Protein AF-A0A6J7VUL0-F1 (afdb_monomer)

Radius of gyration: 15.04 Å; Cα contacts (8 Å, |Δi|>4): 77; chains: 1; bounding box: 30×21×47 Å

Sequence (85 aa):
MAANLIGVALASALLVLMERRGITELRHLLLPGFCAGLTTFSAVTAQSLEPREGGALFLAHNLIFSLMIVVIVLPLARRVIPVRK

InterPro domains:
  IPR003691 Fluoride-specific ion channel FluC [PF02537] (2-72)

Foldseek 3Di:
DVLLLVLLLQLLLVVLLCVQVVPPVCCCCNNVNVSVVSHDPVVLVCQLVPDPPCSVVSNCVSVVSSVVSNVPNNVVSVVPRDRDD

Solvent-accessible surface area (backbone atoms only — not comparable to full-atom values): 4546 Å² total; per-residue (Å²): 105,68,49,39,46,52,19,43,40,49,39,35,36,49,51,48,49,28,72,38,66,68,51,62,82,58,41,64,50,48,44,67,42,50,24,47,66,50,27,63,65,68,62,48,50,50,61,27,67,72,41,95,69,62,12,67,57,52,46,49,48,52,50,54,53,34,51,51,39,40,68,52,35,41,60,49,35,60,70,71,52,72,71,66,130

Secondary structure (DSSP, 8-state):
-HHHHHHHHHHHHHHHHHHHHT--TTHHHIIIIIIHHHS-HHHHHHHHHS-SSSHHHHHHHHHHHHHHHHHHHHHHHHHHSPPP-

Structure (mmCIF, N/CA/C/O backbone):
data_AF-A0A6J7VUL0-F1
#
_entry.id   AF-A0A6J7VUL0-F1
#
loop_
_atom_site.group_PDB
_atom_site.id
_atom_site.type_symbol
_atom_site.label_atom_id
_atom_site.label_alt_id
_atom_site.label_comp_id
_atom_site.label_asym_id
_atom_site.label_entity_id
_atom_site.label_seq_id
_atom_site.pdbx_PDB_ins_code
_atom_site.Cartn_x
_atom_site.Cartn_y
_atom_site.Cartn_z
_atom_site.occupancy
_atom_site.B_iso_or_equiv
_atom_site.auth_seq_id
_atom_site.auth_comp_id
_atom_site.auth_asym_id
_atom_site.auth_atom_id
_atom_site.pdbx_PDB_model_num
ATOM 1 N N . MET A 1 1 ? 10.033 -3.968 -7.206 1.00 81.25 1 MET A N 1
ATOM 2 C CA . MET A 1 1 ? 8.669 -4.527 -7.042 1.00 81.25 1 MET A CA 1
ATOM 3 C C . MET A 1 1 ? 8.369 -4.952 -5.605 1.00 81.25 1 MET A C 1
ATOM 5 O O . MET A 1 1 ? 7.401 -4.448 -5.059 1.00 81.25 1 MET A O 1
ATOM 9 N N . ALA A 1 2 ? 9.172 -5.821 -4.970 1.00 87.75 2 ALA A N 1
ATOM 10 C CA . ALA A 1 2 ? 8.869 -6.349 -3.627 1.00 87.75 2 ALA A CA 1
ATOM 11 C C . ALA A 1 2 ? 8.574 -5.267 -2.570 1.00 87.75 2 ALA A C 1
ATOM 13 O O . ALA A 1 2 ? 7.598 -5.389 -1.837 1.00 87.75 2 ALA A O 1
ATOM 14 N N . ALA A 1 3 ? 9.351 -4.178 -2.553 1.00 90.00 3 ALA A N 1
ATOM 15 C CA . ALA A 1 3 ? 9.124 -3.050 -1.647 1.00 90.00 3 ALA A CA 1
ATOM 16 C C . ALA A 1 3 ? 7.712 -2.450 -1.796 1.00 90.00 3 ALA A C 1
ATOM 18 O O . ALA A 1 3 ? 7.003 -2.314 -0.809 1.00 90.00 3 ALA A O 1
ATOM 19 N N . ASN A 1 4 ? 7.243 -2.209 -3.026 1.00 90.31 4 ASN A N 1
ATOM 20 C CA . ASN A 1 4 ? 5.890 -1.695 -3.264 1.00 90.31 4 ASN A CA 1
ATOM 21 C C . ASN A 1 4 ? 4.808 -2.641 -2.747 1.00 90.31 4 ASN A C 1
ATOM 23 O O . ASN A 1 4 ? 3.871 -2.202 -2.090 1.00 90.31 4 ASN A O 1
ATOM 27 N N . LEU A 1 5 ? 4.958 -3.941 -3.001 1.00 92.25 5 LEU A N 1
ATOM 28 C CA . LEU A 1 5 ? 3.980 -4.939 -2.574 1.00 92.25 5 LEU A CA 1
ATOM 29 C C . LEU A 1 5 ? 3.901 -5.044 -1.047 1.00 92.25 5 LEU A C 1
ATOM 31 O O . LEU A 1 5 ? 2.809 -5.037 -0.479 1.00 92.25 5 LEU A O 1
ATOM 35 N N . ILE A 1 6 ? 5.057 -5.094 -0.379 1.00 92.38 6 ILE A N 1
ATOM 36 C CA . ILE A 1 6 ? 5.142 -5.156 1.084 1.00 92.38 6 ILE A CA 1
ATOM 37 C C . ILE A 1 6 ? 4.611 -3.857 1.700 1.00 92.38 6 ILE A C 1
ATOM 39 O O . ILE A 1 6 ? 3.827 -3.905 2.645 1.00 92.38 6 ILE A O 1
ATOM 43 N N . GLY A 1 7 ? 4.982 -2.704 1.142 1.00 90.50 7 GLY A N 1
ATOM 44 C CA . GLY A 1 7 ? 4.530 -1.396 1.611 1.00 90.50 7 GLY A CA 1
ATOM 45 C C . GLY A 1 7 ? 3.027 -1.218 1.495 1.00 90.50 7 GLY A C 1
ATOM 46 O O . GLY A 1 7 ? 2.396 -0.768 2.444 1.00 90.50 7 G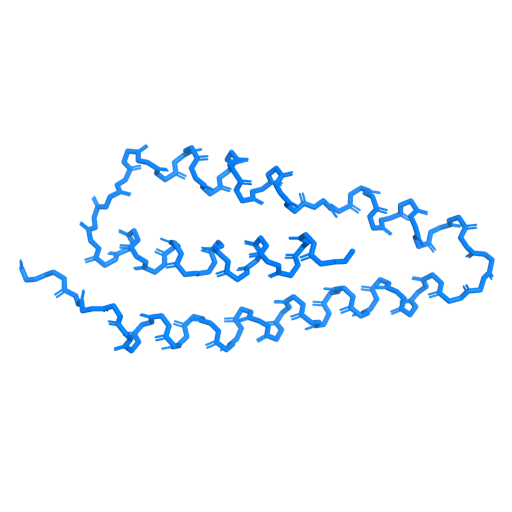LY A O 1
ATOM 47 N N . VAL A 1 8 ? 2.429 -1.650 0.386 1.00 93.19 8 VAL A N 1
ATOM 48 C CA . VAL A 1 8 ? 0.976 -1.607 0.186 1.00 93.19 8 VAL A CA 1
ATOM 49 C C . VAL A 1 8 ? 0.243 -2.569 1.128 1.00 93.19 8 VAL A C 1
ATOM 51 O O . VAL A 1 8 ? -0.796 -2.203 1.685 1.00 93.19 8 VAL A O 1
ATOM 54 N N . ALA A 1 9 ? 0.785 -3.768 1.366 1.00 91.12 9 ALA A N 1
ATOM 55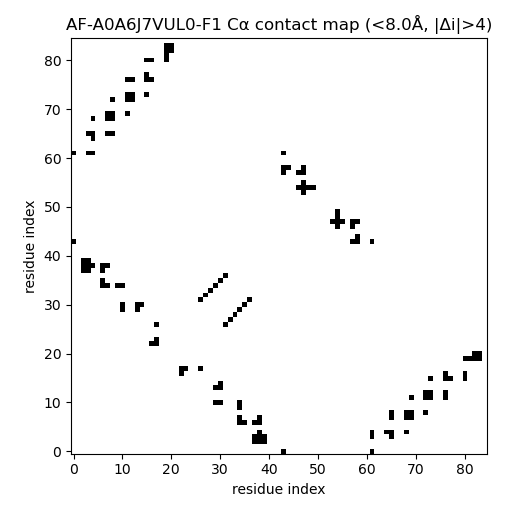 C CA . ALA A 1 9 ? 0.225 -4.716 2.331 1.00 91.12 9 ALA A CA 1
ATOM 56 C C . ALA A 1 9 ? 0.255 -4.146 3.757 1.00 91.12 9 ALA A C 1
ATOM 58 O O . ALA A 1 9 ? -0.763 -4.144 4.453 1.00 91.12 9 ALA A O 1
ATOM 59 N N . LEU A 1 10 ? 1.404 -3.606 4.172 1.00 91.31 10 LEU A N 1
ATOM 60 C CA . LEU A 1 10 ? 1.578 -2.971 5.476 1.00 91.31 10 LEU A CA 1
ATOM 61 C C . LEU A 1 10 ? 0.683 -1.740 5.624 1.00 91.31 10 LEU A C 1
ATOM 63 O O . LEU A 1 10 ? -0.012 -1.634 6.628 1.00 91.31 10 LEU A O 1
ATOM 67 N N . ALA A 1 11 ? 0.628 -0.859 4.623 1.00 91.56 11 ALA A N 1
ATOM 68 C CA . ALA A 1 11 ? -0.241 0.315 4.630 1.00 91.56 11 ALA A CA 1
ATOM 69 C C . ALA A 1 11 ? -1.710 -0.080 4.811 1.00 91.56 11 ALA A C 1
ATOM 71 O O . ALA A 1 11 ? -2.400 0.482 5.657 1.00 91.56 11 ALA A O 1
ATOM 72 N N . SER A 1 12 ? -2.171 -1.091 4.068 1.00 90.44 12 SER A N 1
ATOM 73 C CA . SER A 1 12 ? -3.549 -1.588 4.145 1.00 90.44 12 SER A CA 1
ATOM 74 C C . SER A 1 12 ? -3.873 -2.164 5.526 1.00 90.44 12 SER A C 1
ATOM 76 O O . SER A 1 12 ? -4.929 -1.874 6.090 1.00 90.44 12 SER A O 1
ATOM 78 N N . ALA A 1 13 ? -2.960 -2.947 6.106 1.00 88.81 13 ALA A N 1
ATOM 79 C CA . ALA A 1 13 ? -3.136 -3.512 7.441 1.00 88.81 13 ALA A CA 1
ATOM 80 C C . ALA A 1 13 ? -3.098 -2.435 8.540 1.00 88.81 13 ALA A C 1
ATOM 82 O O . ALA A 1 13 ? -3.942 -2.436 9.438 1.00 88.81 13 ALA A O 1
ATOM 83 N N . LEU A 1 14 ? -2.148 -1.498 8.455 1.00 88.38 14 LEU A N 1
ATOM 84 C CA . LEU A 1 14 ? -1.973 -0.405 9.413 1.00 88.38 14 LEU A CA 1
ATOM 85 C C . LEU A 1 14 ? -3.135 0.584 9.367 1.00 88.38 14 LEU A C 1
ATOM 87 O O . LEU A 1 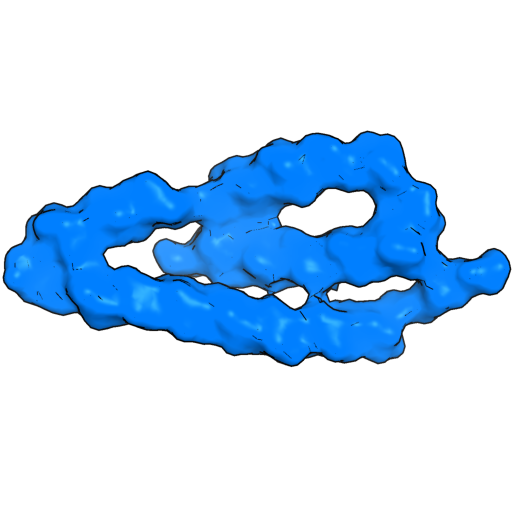14 ? -3.577 1.026 10.422 1.00 88.38 14 LEU A O 1
ATOM 91 N N . LEU A 1 15 ? -3.675 0.882 8.183 1.00 89.12 15 LEU A N 1
ATOM 92 C CA . LEU A 1 15 ? -4.867 1.715 8.035 1.00 89.12 15 LEU A CA 1
ATOM 93 C C . LEU A 1 15 ? -6.037 1.114 8.819 1.00 89.12 15 LEU A C 1
ATOM 95 O O . LEU A 1 15 ? -6.625 1.796 9.655 1.00 89.12 15 LEU A O 1
ATOM 99 N N . VAL A 1 16 ? -6.317 -0.180 8.632 1.00 88.44 16 VAL A N 1
ATOM 100 C CA . VAL A 1 16 ? -7.396 -0.864 9.366 1.00 88.44 16 VAL A CA 1
ATOM 101 C C . VAL A 1 16 ? -7.104 -0.930 10.867 1.00 88.44 16 VAL A C 1
ATOM 103 O O . VAL A 1 16 ? -8.014 -0.765 11.682 1.00 88.44 16 VAL A O 1
ATOM 106 N N . LEU A 1 17 ? -5.845 -1.151 11.256 1.00 85.94 17 LEU A N 1
ATOM 107 C CA . LEU A 1 17 ? -5.433 -1.147 12.660 1.00 85.94 17 LEU A CA 1
ATOM 108 C C . LEU A 1 17 ? -5.689 0.216 13.315 1.00 85.94 17 LEU A C 1
ATOM 110 O O . LEU A 1 17 ? -6.225 0.270 14.422 1.00 85.94 17 LEU A O 1
ATOM 114 N N . MET A 1 18 ? -5.329 1.302 12.634 1.00 85.62 18 MET A N 1
ATOM 115 C CA . MET A 1 18 ? -5.503 2.670 13.117 1.00 85.62 18 MET A CA 1
ATOM 116 C C . MET A 1 18 ? -6.975 3.070 13.170 1.00 85.62 18 MET A C 1
ATOM 118 O O . MET A 1 18 ? -7.396 3.608 14.192 1.00 85.62 18 MET A O 1
ATOM 122 N N . GLU A 1 19 ? -7.766 2.738 12.142 1.00 84.81 19 GLU A N 1
ATOM 123 C CA . GLU A 1 19 ? -9.221 2.950 12.138 1.00 84.81 19 GLU A CA 1
ATOM 124 C C . GLU A 1 19 ? -9.906 2.227 13.305 1.00 84.81 19 GLU A C 1
ATOM 126 O O . GLU A 1 19 ? -10.781 2.795 13.951 1.00 84.81 19 GLU A O 1
ATOM 131 N N . ARG A 1 20 ? -9.506 0.984 13.612 1.00 82.88 20 ARG A N 1
ATOM 132 C CA . ARG A 1 20 ? -10.168 0.172 14.651 1.00 82.88 20 ARG A CA 1
ATOM 133 C C . ARG A 1 20 ? -9.662 0.396 16.071 1.00 82.88 20 ARG A C 1
ATOM 135 O O . ARG A 1 20 ? -10.397 0.103 17.013 1.00 82.88 20 ARG A O 1
ATOM 142 N N . ARG A 1 21 ? -8.418 0.852 16.251 1.00 79.25 21 ARG A N 1
ATOM 143 C CA . ARG A 1 21 ? -7.825 1.096 17.582 1.00 79.25 21 ARG A CA 1
ATOM 144 C C . ARG A 1 21 ? -7.745 2.572 17.974 1.00 79.25 21 ARG A C 1
ATOM 146 O O . ARG A 1 21 ? -7.432 2.839 19.134 1.00 79.25 21 ARG A O 1
ATOM 153 N N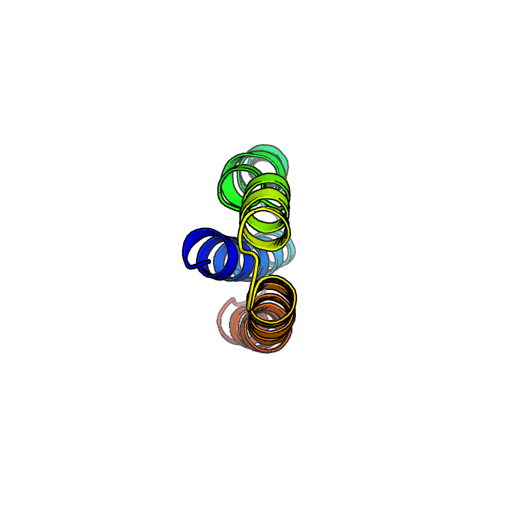 . GLY A 1 22 ? -8.035 3.498 17.055 1.00 73.44 22 GLY A N 1
ATOM 154 C CA . GLY A 1 22 ? -8.031 4.943 17.311 1.00 73.44 22 GLY A CA 1
ATOM 155 C C . GLY A 1 22 ? -6.630 5.542 17.472 1.00 73.44 22 GLY A C 1
ATOM 156 O O . GLY A 1 22 ? -6.460 6.517 18.193 1.00 73.44 22 GLY A O 1
ATOM 157 N N . ILE A 1 23 ? -5.608 4.945 16.851 1.00 74.88 23 ILE A N 1
ATOM 158 C CA . ILE A 1 23 ? -4.215 5.408 16.962 1.00 74.88 23 ILE A CA 1
ATOM 159 C C . ILE A 1 23 ? -3.959 6.456 15.870 1.00 74.88 23 ILE A C 1
ATOM 161 O O . ILE A 1 23 ? -3.495 6.130 14.778 1.00 74.88 23 ILE A O 1
ATOM 165 N N . THR A 1 24 ? -4.300 7.715 16.147 1.00 73.62 24 THR A N 1
ATOM 166 C CA . THR A 1 24 ? -4.155 8.838 15.200 1.00 73.62 24 THR A CA 1
ATOM 167 C C . THR A 1 24 ? -2.772 9.483 15.217 1.00 73.62 24 THR A C 1
ATOM 169 O O . THR A 1 24 ? -2.293 9.879 14.158 1.00 73.62 24 THR A O 1
ATOM 172 N N . GLU A 1 25 ? -2.094 9.522 16.366 1.00 77.31 25 GLU A N 1
ATOM 173 C CA . GLU A 1 25 ? -0.766 10.149 16.511 1.00 77.31 25 GLU A CA 1
ATOM 174 C C . GLU A 1 25 ? 0.287 9.495 15.605 1.00 77.31 25 GLU A C 1
ATOM 176 O O . GLU A 1 25 ? 1.051 10.157 14.907 1.00 77.31 25 GLU A O 1
ATOM 181 N N . LEU A 1 26 ? 0.275 8.161 15.536 1.00 77.62 26 LEU A N 1
ATOM 182 C CA . LEU A 1 26 ? 1.247 7.395 14.754 1.00 77.62 26 LEU A CA 1
ATOM 183 C C . LEU A 1 26 ? 0.894 7.322 13.260 1.00 77.62 26 LEU A C 1
ATOM 185 O O . LEU A 1 26 ? 1.706 6.868 12.452 1.00 77.62 26 LEU A O 1
ATOM 189 N N . ARG A 1 27 ? -0.302 7.790 12.877 1.00 81.06 27 ARG A N 1
ATOM 190 C CA . ARG A 1 27 ? -0.810 7.751 11.500 1.00 81.06 27 ARG A CA 1
ATOM 191 C C . ARG A 1 27 ? 0.091 8.523 10.555 1.00 81.06 27 ARG A C 1
ATOM 193 O O . ARG A 1 27 ? 0.432 8.011 9.495 1.00 81.06 27 ARG A O 1
ATOM 200 N N . HIS A 1 28 ? 0.494 9.725 10.956 1.00 80.62 28 HIS A N 1
ATOM 201 C CA . HIS A 1 28 ? 1.285 10.626 10.121 1.00 80.62 28 HIS A CA 1
ATOM 202 C C . HIS A 1 28 ? 2.724 10.140 9.908 1.00 80.62 28 HIS A C 1
ATOM 204 O O . HIS A 1 28 ? 3.312 10.416 8.866 1.00 80.62 28 HIS A O 1
ATOM 210 N N . LEU A 1 29 ? 3.264 9.356 10.844 1.00 86.06 29 LEU A N 1
ATOM 211 C CA . LEU A 1 29 ? 4.590 8.760 10.715 1.00 86.06 29 LEU A CA 1
ATOM 212 C C . LEU A 1 29 ? 4.560 7.448 9.920 1.00 86.06 29 LEU A C 1
ATOM 214 O O . LEU A 1 29 ? 5.391 7.236 9.044 1.00 86.06 29 LEU A O 1
ATOM 218 N N . LEU A 1 30 ? 3.612 6.553 10.207 1.00 83.38 30 LEU A N 1
ATOM 219 C CA . LEU A 1 30 ? 3.601 5.206 9.625 1.00 83.38 30 LEU A CA 1
ATOM 220 C C . LEU A 1 30 ? 3.036 5.158 8.206 1.00 83.38 30 LEU A C 1
ATOM 222 O O . LEU A 1 30 ? 3.563 4.411 7.388 1.00 83.38 30 LEU A O 1
ATOM 226 N N . LEU A 1 31 ? 1.973 5.911 7.903 1.00 84.06 31 LEU A N 1
ATOM 227 C CA . LEU A 1 31 ? 1.335 5.866 6.582 1.00 84.06 31 LEU A CA 1
ATOM 228 C C . LEU A 1 31 ? 2.053 6.798 5.582 1.00 84.06 31 LEU A C 1
ATOM 230 O O . LEU A 1 31 ? 2.627 6.276 4.627 1.00 84.06 31 LEU A O 1
ATOM 234 N N . PRO A 1 32 ? 2.117 8.130 5.789 1.00 84.94 32 PRO A N 1
ATOM 235 C CA . PRO A 1 32 ? 2.867 9.025 4.907 1.00 84.94 32 PRO A CA 1
ATOM 236 C C . PRO A 1 32 ? 4.390 8.926 5.041 1.00 84.94 32 PRO A C 1
ATOM 238 O O . PRO A 1 32 ? 5.085 9.217 4.080 1.00 84.94 32 PRO A O 1
ATOM 241 N N . GLY A 1 33 ? 4.932 8.576 6.211 1.00 86.69 33 GLY A N 1
ATOM 242 C CA . GLY A 1 33 ? 6.383 8.475 6.390 1.00 86.69 33 GLY A CA 1
ATOM 243 C C . GLY A 1 33 ? 6.907 7.111 5.949 1.00 86.69 33 GLY A C 1
ATOM 244 O O . GLY A 1 33 ? 7.519 6.973 4.895 1.00 86.69 33 GLY A O 1
ATOM 245 N N . PHE A 1 34 ? 6.643 6.081 6.752 1.00 88.44 34 PHE A N 1
ATOM 246 C CA . PHE A 1 34 ? 7.205 4.749 6.542 1.00 88.44 34 PHE A CA 1
ATOM 247 C C . PHE A 1 34 ? 6.637 4.046 5.301 1.00 88.44 34 PHE A C 1
ATOM 249 O O . PHE A 1 34 ? 7.401 3.667 4.418 1.00 88.44 34 PHE A O 1
ATOM 256 N N . CYS A 1 35 ? 5.312 3.885 5.197 1.00 89.44 35 CYS A N 1
ATOM 257 C CA . CYS A 1 35 ? 4.712 3.149 4.083 1.00 89.44 35 CYS A CA 1
ATOM 258 C C . CYS A 1 35 ? 4.907 3.879 2.753 1.00 89.44 35 CYS A C 1
ATOM 260 O O . CYS A 1 35 ? 5.312 3.244 1.782 1.00 89.44 35 CYS A O 1
ATOM 262 N N . ALA A 1 36 ? 4.676 5.195 2.710 1.00 86.31 36 ALA A N 1
ATOM 263 C CA . ALA A 1 36 ? 4.880 5.951 1.478 1.00 86.31 36 ALA A CA 1
ATOM 264 C C . ALA A 1 36 ? 6.361 6.041 1.083 1.00 86.31 36 ALA A C 1
ATOM 266 O O . ALA A 1 36 ? 6.637 6.036 -0.107 1.00 86.31 36 ALA A O 1
ATOM 267 N N . GLY A 1 37 ? 7.300 6.069 2.039 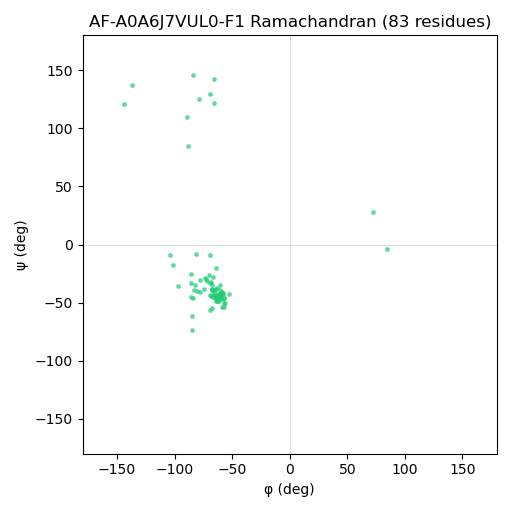1.00 87.81 37 GLY A N 1
ATOM 268 C CA . GLY A 1 37 ? 8.737 6.015 1.752 1.00 87.81 37 GLY A CA 1
ATOM 269 C C . GLY A 1 37 ? 9.232 4.630 1.315 1.00 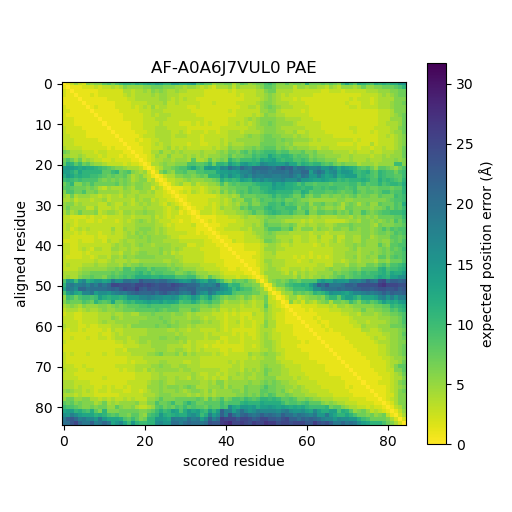87.81 37 GLY A C 1
ATOM 270 O O . GLY A 1 37 ? 10.185 4.528 0.547 1.00 87.81 37 GLY A O 1
ATOM 271 N N . LEU A 1 38 ? 8.579 3.559 1.776 1.00 89.94 38 LEU A N 1
ATOM 272 C CA . LEU A 1 38 ? 8.892 2.181 1.388 1.00 89.94 38 LEU A CA 1
ATOM 273 C C . LEU A 1 38 ? 8.329 1.831 0.000 1.00 89.94 38 LEU A C 1
ATOM 275 O O . LEU A 1 38 ? 8.920 1.034 -0.729 1.00 89.94 38 LEU A O 1
ATOM 279 N N . THR A 1 39 ? 7.208 2.442 -0.390 1.00 90.81 39 THR A N 1
ATOM 280 C CA . THR A 1 39 ? 6.709 2.400 -1.769 1.00 90.81 39 THR A CA 1
ATOM 281 C C . THR A 1 39 ? 7.388 3.464 -2.633 1.00 90.81 39 THR A C 1
ATOM 283 O O . THR A 1 39 ? 7.665 4.563 -2.179 1.00 90.81 39 THR A O 1
ATOM 286 N N . THR A 1 40 ? 7.619 3.198 -3.912 1.00 92.12 40 THR A N 1
ATOM 287 C CA . THR A 1 40 ? 8.157 4.191 -4.843 1.00 92.12 40 THR A CA 1
ATOM 288 C C . THR A 1 40 ? 7.540 4.035 -6.227 1.00 92.12 40 THR A C 1
ATOM 290 O O . THR A 1 40 ? 7.622 2.980 -6.863 1.00 92.12 40 THR A O 1
ATOM 293 N N . PHE A 1 41 ? 6.900 5.110 -6.695 1.00 88.69 41 PHE A N 1
ATOM 294 C CA . PHE A 1 41 ? 6.420 5.211 -8.071 1.00 88.69 41 PHE A CA 1
ATOM 295 C C . PHE A 1 41 ? 7.540 5.654 -9.015 1.00 88.69 41 PHE A C 1
ATOM 297 O O . PHE A 1 41 ? 7.673 5.099 -10.098 1.00 88.69 41 PHE A O 1
ATOM 304 N N . SER A 1 42 ? 8.403 6.583 -8.590 1.00 88.94 42 SER A N 1
ATOM 305 C CA . SER A 1 42 ? 9.491 7.108 -9.427 1.00 88.94 42 SER A CA 1
ATOM 306 C C . SER A 1 42 ? 10.458 6.018 -9.888 1.00 88.94 42 SER A C 1
ATOM 308 O O . SER A 1 42 ? 10.809 5.983 -11.064 1.00 88.94 42 SER A O 1
ATOM 310 N N . ALA A 1 43 ? 10.829 5.081 -9.009 1.00 87.25 43 ALA A N 1
ATOM 311 C CA . ALA A 1 43 ? 11.704 3.975 -9.394 1.00 87.25 43 ALA A CA 1
ATOM 312 C C . ALA A 1 43 ? 11.013 2.983 -10.345 1.00 87.25 43 ALA A C 1
ATOM 314 O O . ALA A 1 43 ? 11.667 2.431 -11.223 1.00 87.25 43 ALA A O 1
ATOM 315 N N . VAL A 1 44 ? 9.698 2.767 -10.203 1.00 87.19 44 VAL A N 1
ATOM 316 C CA . VAL A 1 44 ? 8.922 1.938 -11.145 1.00 87.19 44 VAL A CA 1
ATOM 317 C C . VAL A 1 44 ? 8.834 2.615 -12.508 1.00 87.19 44 VAL A C 1
ATOM 319 O O . VAL A 1 44 ? 8.962 1.949 -13.528 1.00 87.19 44 VAL A O 1
ATOM 322 N N . THR A 1 45 ? 8.664 3.934 -12.535 1.00 86.00 45 THR A N 1
ATOM 323 C CA . THR A 1 45 ? 8.648 4.728 -13.765 1.00 86.00 45 THR A CA 1
ATOM 324 C C . THR A 1 45 ? 10.003 4.678 -14.468 1.00 86.00 45 THR A C 1
ATOM 326 O O . THR A 1 45 ? 10.051 4.321 -15.638 1.00 86.00 45 THR A O 1
ATOM 329 N N . ALA A 1 46 ? 11.113 4.903 -13.756 1.00 87.06 46 ALA A N 1
ATOM 330 C CA . ALA A 1 46 ? 12.458 4.756 -14.324 1.00 87.06 46 ALA A CA 1
ATOM 331 C C . ALA A 1 46 ? 12.676 3.345 -14.906 1.00 87.06 46 ALA A C 1
ATOM 333 O O . ALA A 1 46 ? 12.956 3.193 -16.091 1.00 87.06 46 ALA A O 1
ATOM 334 N N . GLN A 1 47 ? 12.373 2.307 -14.119 1.00 84.38 47 GLN A N 1
ATOM 335 C CA . GLN A 1 47 ? 12.484 0.905 -14.540 1.00 84.38 47 GLN A CA 1
ATOM 336 C C . GLN A 1 47 ? 11.465 0.470 -15.596 1.00 84.38 47 GLN A C 1
ATOM 338 O O . GLN A 1 47 ? 11.572 -0.640 -16.096 1.00 84.38 47 GLN A O 1
ATOM 343 N N . SER A 1 48 ? 10.461 1.280 -15.925 1.00 84.06 48 SER A N 1
ATOM 344 C CA . SER A 1 48 ? 9.519 0.985 -17.014 1.00 84.06 48 SER A CA 1
ATOM 345 C C . SER A 1 48 ? 9.828 1.769 -18.288 1.00 84.06 48 SER A C 1
ATOM 347 O O . SER A 1 48 ? 9.376 1.366 -19.356 1.00 84.06 48 SER A O 1
ATOM 349 N N . LEU A 1 49 ? 10.617 2.842 -18.187 1.00 82.75 49 LEU A N 1
ATOM 350 C CA . LEU A 1 49 ? 11.060 3.670 -19.309 1.00 82.75 49 LEU A CA 1
ATOM 351 C C . LEU A 1 49 ? 12.459 3.286 -19.817 1.00 82.75 49 LEU A C 1
ATOM 353 O O . LEU A 1 49 ? 12.699 3.355 -21.017 1.00 82.75 49 LEU A O 1
ATOM 357 N N . GLU A 1 50 ? 13.377 2.883 -18.934 1.00 77.56 50 GLU A N 1
ATOM 358 C CA . GLU A 1 50 ? 14.743 2.473 -19.304 1.00 77.56 50 GLU A CA 1
ATOM 359 C C . GLU A 1 50 ? 14.848 1.115 -20.031 1.00 77.56 50 GLU A C 1
ATOM 361 O O . GLU A 1 50 ? 15.737 0.974 -20.876 1.00 77.56 50 GLU A O 1
ATOM 366 N N . PRO A 1 51 ? 13.988 0.103 -19.793 1.00 67.00 51 PRO A N 1
ATOM 367 C CA . PRO A 1 51 ? 14.035 -1.126 -20.571 1.00 67.00 51 PRO A CA 1
ATOM 368 C C . PRO A 1 51 ? 13.360 -0.932 -21.928 1.00 67.00 51 PRO A C 1
ATOM 370 O O . PRO A 1 51 ? 12.177 -0.607 -22.020 1.00 67.00 51 PRO A O 1
ATOM 373 N N . ARG A 1 52 ? 14.103 -1.232 -22.996 1.00 61.00 52 ARG A N 1
ATOM 374 C CA . ARG A 1 52 ? 13.614 -1.200 -24.383 1.00 61.00 52 ARG A CA 1
ATOM 375 C C . ARG A 1 52 ? 12.506 -2.232 -24.656 1.00 61.00 52 ARG A C 1
ATOM 377 O O . ARG A 1 52 ? 11.739 -2.059 -25.597 1.00 61.00 52 ARG A O 1
ATOM 384 N N . GLU A 1 53 ? 12.399 -3.267 -23.817 1.00 71.31 53 GLU A N 1
ATOM 385 C CA . GLU A 1 53 ? 11.379 -4.318 -23.882 1.00 71.31 53 GLU A CA 1
ATOM 386 C C . GLU A 1 53 ? 10.842 -4.644 -22.477 1.00 71.31 53 GLU A C 1
ATOM 388 O O . GLU A 1 53 ? 11.597 -4.733 -21.512 1.00 71.31 53 GLU A O 1
ATOM 393 N N . GLY A 1 54 ? 9.523 -4.821 -22.340 1.00 76.38 54 GLY A N 1
ATOM 394 C CA . GLY A 1 54 ? 8.895 -5.303 -21.099 1.00 76.38 54 GLY A CA 1
ATOM 395 C C . GLY A 1 54 ? 8.589 -4.251 -20.021 1.00 76.38 54 GLY A C 1
ATOM 396 O O . GLY A 1 54 ? 7.925 -4.582 -19.038 1.00 76.38 54 GLY A O 1
ATOM 397 N N . GLY A 1 55 ? 8.968 -2.983 -20.206 1.00 83.19 55 GLY A N 1
ATOM 398 C CA . GLY A 1 55 ? 8.701 -1.912 -19.235 1.00 83.19 55 GLY A CA 1
ATOM 399 C C . GLY A 1 55 ? 7.212 -1.712 -18.911 1.00 83.19 55 GLY A C 1
ATOM 400 O O . GLY A 1 55 ? 6.832 -1.631 -17.742 1.00 83.19 55 GLY A O 1
ATOM 401 N N . ALA A 1 56 ? 6.339 -1.752 -19.925 1.00 84.00 56 ALA A N 1
ATOM 402 C CA . ALA A 1 56 ? 4.885 -1.697 -19.734 1.00 84.00 56 ALA A CA 1
ATOM 403 C C . ALA A 1 56 ? 4.346 -2.901 -18.939 1.00 84.00 56 ALA A C 1
ATOM 405 O O . ALA A 1 56 ? 3.468 -2.749 -18.089 1.00 84.00 56 ALA A O 1
ATOM 406 N N . LEU A 1 57 ? 4.908 -4.090 -19.173 1.00 87.56 57 LEU A N 1
ATOM 407 C CA . LEU A 1 57 ? 4.569 -5.318 -18.453 1.00 87.56 57 LEU A CA 1
ATOM 408 C C . LEU A 1 57 ? 4.977 -5.222 -16.979 1.00 87.56 57 LEU A C 1
ATOM 410 O O . LEU A 1 57 ? 4.193 -5.599 -16.110 1.00 87.56 57 LEU A O 1
ATOM 414 N N . PHE A 1 58 ? 6.158 -4.670 -16.690 1.00 87.12 58 PHE A N 1
ATOM 415 C CA . PHE A 1 58 ? 6.636 -4.428 -15.328 1.00 87.12 58 PHE A CA 1
ATOM 416 C C . PHE A 1 58 ? 5.747 -3.433 -14.571 1.00 87.12 58 PHE A C 1
ATOM 418 O O . PHE A 1 58 ? 5.370 -3.676 -13.421 1.00 87.12 58 PHE A O 1
ATOM 425 N N . LEU A 1 59 ? 5.358 -2.341 -15.234 1.00 88.44 59 LEU A N 1
ATOM 426 C CA . LEU A 1 59 ? 4.451 -1.334 -14.684 1.00 88.44 59 LEU A CA 1
ATOM 427 C C . LEU A 1 59 ? 3.078 -1.951 -14.370 1.00 88.44 59 LEU A C 1
ATOM 429 O O . LEU A 1 59 ? 2.578 -1.818 -13.250 1.00 88.44 59 LEU A O 1
ATOM 433 N N . ALA A 1 60 ? 2.515 -2.697 -15.327 1.00 89.81 60 ALA A N 1
ATOM 434 C CA . ALA A 1 60 ? 1.247 -3.402 -15.167 1.00 89.81 60 ALA A CA 1
ATOM 435 C C . ALA A 1 60 ? 1.300 -4.429 -14.027 1.00 89.81 60 ALA A C 1
ATOM 437 O O . ALA A 1 60 ? 0.393 -4.457 -13.198 1.00 89.81 60 ALA A O 1
ATOM 438 N N . HIS A 1 61 ? 2.374 -5.219 -13.925 1.00 89.75 61 HIS A N 1
ATOM 439 C CA . HIS A 1 61 ? 2.565 -6.160 -12.820 1.00 89.75 61 HIS A CA 1
ATOM 440 C C . HIS A 1 61 ? 2.571 -5.429 -11.479 1.00 89.75 61 HIS A C 1
ATOM 442 O O . HIS A 1 61 ? 1.784 -5.755 -10.592 1.00 89.75 61 HIS A O 1
ATOM 448 N N . ASN A 1 62 ? 3.414 -4.406 -11.326 1.00 90.44 62 ASN A N 1
ATOM 449 C CA . ASN A 1 62 ? 3.508 -3.679 -10.066 1.00 90.44 62 ASN A CA 1
ATOM 450 C C . ASN A 1 62 ? 2.156 -3.062 -9.663 1.00 90.44 62 ASN A C 1
ATOM 452 O O . ASN A 1 62 ? 1.784 -3.134 -8.493 1.00 90.44 62 ASN A O 1
ATOM 456 N N . LEU A 1 63 ? 1.404 -2.506 -10.616 1.00 92.56 63 LEU A N 1
ATOM 457 C CA . LEU A 1 63 ? 0.088 -1.917 -10.372 1.00 92.56 63 LEU A CA 1
ATOM 458 C C . LEU A 1 63 ? -0.964 -2.971 -9.984 1.00 92.56 63 LEU A C 1
ATOM 460 O O . LEU A 1 63 ? -1.592 -2.852 -8.931 1.00 92.56 63 LEU A O 1
ATOM 464 N N . ILE A 1 64 ? -1.145 -4.004 -10.812 1.00 94.56 64 ILE A N 1
ATOM 465 C CA . ILE A 1 64 ? -2.191 -5.023 -10.634 1.00 94.56 64 ILE A CA 1
ATOM 466 C C . ILE A 1 64 ? -1.957 -5.808 -9.343 1.00 94.56 64 ILE A C 1
ATOM 468 O O . ILE A 1 64 ? -2.888 -5.979 -8.557 1.00 94.56 64 ILE A O 1
ATOM 472 N N . PHE A 1 65 ? -0.717 -6.229 -9.071 1.00 93.12 65 PHE A N 1
ATOM 473 C CA . PHE A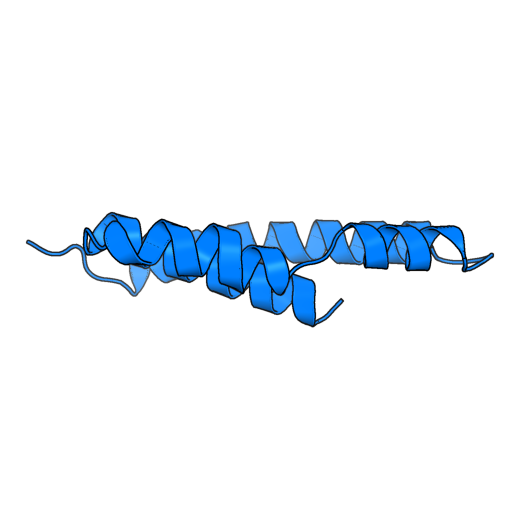 1 65 ? -0.404 -6.938 -7.830 1.00 93.12 65 PHE A CA 1
ATOM 474 C C . PHE A 1 65 ? -0.606 -6.051 -6.599 1.00 93.12 65 PHE A C 1
ATOM 476 O O . PHE A 1 65 ? -1.141 -6.527 -5.599 1.00 93.12 65 PHE A O 1
ATOM 483 N N . SER A 1 66 ? -0.250 -4.764 -6.668 1.00 92.19 66 SER A N 1
ATOM 484 C CA . SER A 1 66 ? -0.500 -3.831 -5.560 1.00 92.19 66 SER A CA 1
ATOM 485 C C . SER A 1 66 ? -1.999 -3.688 -5.278 1.00 92.19 66 SER A C 1
ATOM 487 O O . SER A 1 66 ? -2.417 -3.794 -4.128 1.00 92.19 66 SER A O 1
ATOM 489 N N . LEU A 1 67 ? -2.830 -3.527 -6.313 1.00 93.50 67 LEU A N 1
ATOM 490 C CA . LEU A 1 67 ? -4.288 -3.457 -6.162 1.00 93.50 67 LEU A CA 1
ATOM 491 C C . LEU A 1 67 ? -4.873 -4.756 -5.597 1.00 93.50 67 LEU A C 1
ATOM 493 O O . LEU A 1 67 ? -5.692 -4.717 -4.681 1.00 93.50 67 LEU A O 1
ATOM 497 N N . MET A 1 68 ? -4.422 -5.908 -6.096 1.00 94.38 68 MET A N 1
ATOM 498 C CA . MET A 1 68 ? -4.854 -7.214 -5.600 1.00 94.38 68 MET A CA 1
ATOM 499 C C . MET A 1 68 ? -4.526 -7.386 -4.109 1.00 94.38 68 MET A C 1
ATOM 501 O O . MET A 1 68 ? -5.367 -7.858 -3.344 1.00 94.38 68 MET A O 1
ATOM 505 N N . ILE A 1 69 ? -3.341 -6.947 -3.671 1.00 93.88 69 ILE A N 1
ATOM 506 C CA . ILE A 1 69 ? -2.960 -6.949 -2.254 1.00 93.88 69 ILE A CA 1
ATOM 507 C C . ILE A 1 69 ? -3.928 -6.101 -1.433 1.00 93.88 69 ILE A C 1
ATOM 509 O O . ILE A 1 69 ? -4.398 -6.576 -0.407 1.00 93.88 69 ILE A O 1
ATOM 513 N N . VAL A 1 70 ? -4.279 -4.890 -1.871 1.00 92.69 70 VAL A N 1
ATOM 514 C CA . VAL A 1 70 ? -5.250 -4.045 -1.150 1.00 92.69 70 VAL A CA 1
ATOM 515 C C . VAL A 1 70 ? -6.599 -4.757 -1.014 1.00 92.69 70 VAL A C 1
ATOM 517 O O . VAL A 1 70 ? -7.155 -4.826 0.084 1.00 92.69 70 VAL A O 1
ATOM 520 N N . VAL A 1 71 ? -7.099 -5.338 -2.111 1.00 93.94 71 VAL A N 1
ATOM 521 C CA . VAL A 1 71 ? -8.383 -6.058 -2.151 1.00 93.94 71 VAL A CA 1
ATOM 522 C C . VAL A 1 71 ? -8.401 -7.259 -1.203 1.00 93.94 71 VAL A C 1
ATOM 524 O O . VAL A 1 71 ? -9.439 -7.539 -0.613 1.00 93.94 71 VAL A O 1
ATOM 527 N N . ILE A 1 72 ? -7.273 -7.950 -1.017 1.00 93.75 72 ILE A N 1
ATOM 528 C CA . ILE A 1 72 ? -7.170 -9.116 -0.126 1.00 93.75 72 ILE A CA 1
ATOM 529 C C . ILE A 1 72 ? -6.894 -8.697 1.325 1.00 93.75 72 ILE A C 1
ATOM 531 O O . ILE A 1 72 ? -7.522 -9.201 2.260 1.00 93.75 72 ILE A O 1
ATOM 535 N N . VAL A 1 73 ? -5.959 -7.772 1.538 1.00 92.81 73 VAL A N 1
ATOM 536 C CA . VAL A 1 73 ?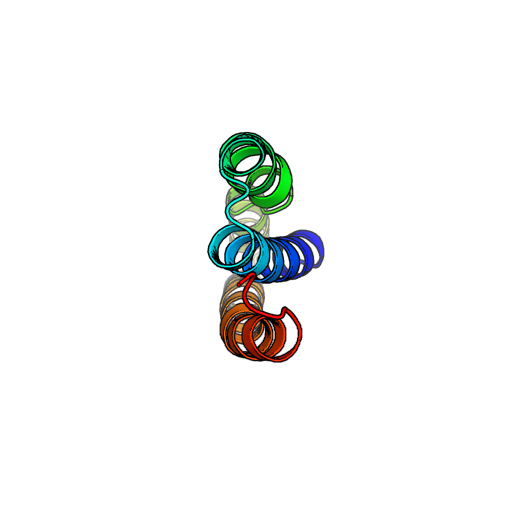 -5.461 -7.412 2.870 1.00 92.81 73 VAL A CA 1
ATOM 537 C C . VAL A 1 73 ? -6.476 -6.580 3.640 1.00 92.81 73 VAL A C 1
ATOM 539 O O . VAL A 1 73 ? -6.639 -6.816 4.833 1.00 92.81 73 VAL A O 1
ATOM 542 N N . LEU A 1 74 ? -7.208 -5.659 3.005 1.00 91.25 74 LEU A N 1
ATOM 543 C CA . LEU A 1 74 ? -8.234 -4.873 3.701 1.00 91.25 74 LEU A CA 1
ATOM 544 C C . LEU A 1 74 ? -9.318 -5.738 4.376 1.00 91.25 74 LEU A C 1
ATOM 546 O O . LEU A 1 74 ? -9.541 -5.567 5.579 1.00 91.25 74 LEU A O 1
ATOM 550 N N . PRO A 1 75 ? -10.003 -6.674 3.686 1.00 90.12 75 PRO A N 1
ATOM 551 C CA . PRO A 1 75 ? -10.998 -7.524 4.334 1.00 90.12 75 PRO A CA 1
ATOM 552 C C . PRO A 1 75 ? -10.363 -8.494 5.333 1.00 90.12 75 PRO A C 1
ATOM 554 O O . PRO A 1 75 ? -10.956 -8.744 6.384 1.00 90.12 75 PRO A O 1
ATOM 557 N N . LEU A 1 76 ? -9.158 -9.004 5.058 1.00 90.38 76 LEU A N 1
ATOM 558 C CA . LEU A 1 76 ? -8.442 -9.878 5.986 1.00 90.38 76 LEU A CA 1
ATOM 559 C C . LEU A 1 76 ? -8.102 -9.148 7.292 1.00 90.38 76 LEU A C 1
ATOM 561 O O . LEU A 1 76 ? -8.431 -9.632 8.373 1.00 90.38 76 LEU A O 1
ATOM 565 N N . ALA A 1 77 ? -7.533 -7.947 7.206 1.00 89.44 77 ALA A N 1
ATOM 566 C CA . ALA A 1 77 ? -7.216 -7.110 8.357 1.00 89.44 77 ALA A CA 1
ATOM 567 C C . ALA A 1 77 ? -8.482 -6.755 9.152 1.00 89.44 77 ALA A C 1
ATOM 569 O O . ALA A 1 77 ? -8.478 -6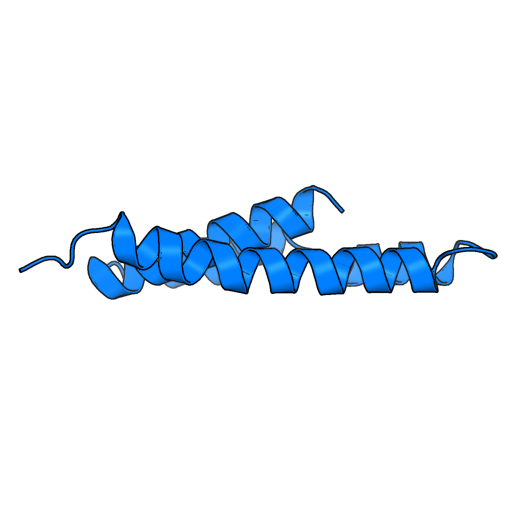.815 10.378 1.00 89.44 77 ALA A O 1
ATOM 570 N N . ARG A 1 78 ? -9.603 -6.473 8.474 1.00 87.88 78 ARG A N 1
ATOM 571 C CA . ARG A 1 78 ? -10.900 -6.223 9.132 1.00 87.88 78 ARG A CA 1
ATOM 572 C C . ARG A 1 78 ? -11.468 -7.460 9.835 1.00 87.88 78 ARG A C 1
ATOM 574 O O . ARG A 1 78 ? -12.217 -7.301 10.797 1.00 87.88 78 ARG A O 1
ATOM 581 N N . ARG A 1 79 ? -11.148 -8.672 9.372 1.00 88.19 79 ARG A N 1
ATOM 582 C CA . ARG A 1 79 ? -11.532 -9.925 10.045 1.00 88.19 79 ARG A CA 1
ATOM 583 C C . ARG A 1 79 ? -10.641 -10.234 11.247 1.00 88.19 79 ARG A C 1
ATOM 585 O O . ARG A 1 79 ? -11.153 -10.675 12.266 1.00 88.19 79 ARG A O 1
ATOM 592 N N . VAL A 1 80 ? -9.333 -10.002 11.131 1.00 86.94 80 VAL A N 1
ATOM 593 C CA . VAL A 1 80 ? -8.345 -10.369 12.161 1.00 86.94 80 VAL A CA 1
ATOM 594 C C . VAL A 1 80 ? -8.259 -9.333 13.285 1.00 86.94 80 VAL A C 1
ATOM 596 O O . VAL A 1 80 ? -8.047 -9.699 14.436 1.00 86.94 80 VAL A O 1
ATOM 599 N N . ILE A 1 81 ? -8.422 -8.042 12.981 1.00 82.56 81 ILE A N 1
ATOM 600 C CA . ILE A 1 81 ? -8.275 -6.964 13.964 1.00 82.56 81 ILE A CA 1
ATOM 601 C C . ILE A 1 81 ? -9.633 -6.705 14.639 1.00 82.56 81 ILE A C 1
ATOM 603 O O . ILE A 1 81 ? -10.534 -6.154 13.994 1.00 82.56 81 ILE A O 1
ATOM 607 N N . PRO A 1 82 ? -9.808 -7.050 15.930 1.00 72.56 82 PRO A N 1
ATOM 608 C CA . PRO A 1 82 ? -11.047 -6.771 16.646 1.00 72.56 82 PRO A CA 1
ATOM 609 C C . PRO A 1 82 ? -11.247 -5.260 16.800 1.00 72.56 82 PRO A C 1
ATOM 611 O O . PRO A 1 82 ? -10.291 -4.510 17.007 1.00 72.56 82 PRO A O 1
ATOM 614 N N . VAL A 1 83 ? -12.499 -4.811 16.689 1.00 73.06 83 VAL A N 1
ATOM 615 C CA . VAL A 1 83 ? -12.869 -3.419 16.981 1.00 73.06 83 VAL A CA 1
ATOM 616 C C . VAL A 1 83 ? -12.728 -3.206 18.485 1.00 73.06 83 VAL A C 1
ATOM 618 O O . VAL A 1 83 ? -13.224 -4.018 19.270 1.00 73.06 83 VAL A O 1
ATOM 621 N N . ARG A 1 84 ? -12.023 -2.148 18.896 1.00 62.59 84 ARG A N 1
ATOM 622 C CA . ARG A 1 84 ? -11.945 -1.767 20.308 1.00 62.59 84 ARG A CA 1
ATOM 623 C C . ARG A 1 84 ? -13.350 -1.333 20.756 1.00 62.59 84 ARG A C 1
ATOM 625 O O . ARG A 1 84 ? -13.925 -0.460 20.113 1.00 62.59 84 ARG A O 1
ATOM 632 N N . LYS A 1 85 ? -13.912 -1.995 21.776 1.00 53.66 85 LYS A N 1
ATOM 633 C CA . LYS A 1 85 ? -15.115 -1.512 22.476 1.00 53.66 85 LYS A CA 1
ATOM 634 C C . LYS A 1 85 ? -14.766 -0.304 23.334 1.00 53.66 85 LYS A C 1
ATOM 636 O O . LYS A 1 85 ? -13.625 -0.288 23.854 1.00 53.66 85 LYS A O 1
#

Mean predicted aligned error: 5.75 Å

pLDDT: mean 85.53, std 7.86, range [53.66, 94.56]

Organism: NCBI:txid449393